Protein AF-G5GJP7-F1 (afdb_monomer)

pLDDT: mean 85.93, std 9.38, range [48.81, 93.12]

Radius of gyration: 11.36 Å; Cα contacts (8 Å, |Δi|>4): 53; chains: 1; bounding box: 25×21×31 Å

Structure (mmCIF, N/CA/C/O backbone):
data_AF-G5GJP7-F1
#
_entry.id   AF-G5GJP7-F1
#
loop_
_atom_site.group_PDB
_atom_site.id
_atom_site.type_symbol
_atom_site.label_atom_id
_atom_site.label_alt_id
_atom_site.label_comp_id
_atom_site.label_asym_id
_atom_site.label_entity_id
_atom_site.label_seq_id
_atom_site.pdbx_PDB_ins_code
_atom_site.Cartn_x
_atom_site.Cartn_y
_atom_site.Cartn_z
_atom_site.occupancy
_atom_site.B_iso_or_equiv
_atom_site.auth_seq_id
_atom_site.auth_comp_id
_atom_site.auth_asym_id
_atom_site.auth_atom_id
_atom_site.pdbx_PDB_model_num
ATOM 1 N N . MET A 1 1 ? -6.365 9.323 -2.991 1.00 82.25 1 MET A N 1
ATOM 2 C CA . MET A 1 1 ? -6.130 7.914 -2.602 1.00 82.25 1 MET A CA 1
ATOM 3 C C . MET A 1 1 ? -5.924 7.778 -1.095 1.00 82.25 1 MET A C 1
ATOM 5 O O . MET A 1 1 ? -6.778 7.168 -0.476 1.00 82.25 1 MET A O 1
ATOM 9 N N . ILE A 1 2 ? -4.879 8.372 -0.497 1.00 84.00 2 ILE A N 1
ATOM 10 C CA . ILE A 1 2 ? -4.561 8.202 0.942 1.00 84.00 2 ILE A CA 1
ATOM 11 C C . ILE A 1 2 ? -5.744 8.540 1.855 1.00 84.00 2 ILE A C 1
ATOM 13 O O . ILE A 1 2 ? -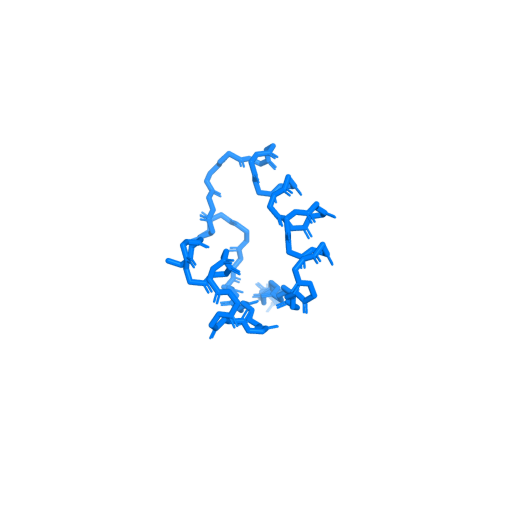6.151 7.702 2.646 1.00 84.00 2 ILE A O 1
ATOM 17 N N . LYS A 1 3 ? -6.392 9.689 1.646 1.00 87.62 3 LYS A N 1
ATOM 18 C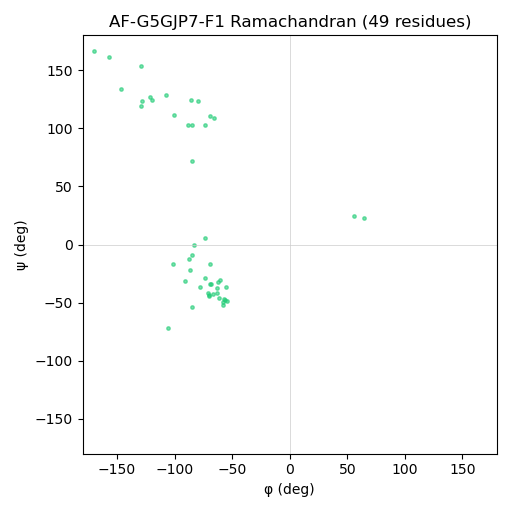 CA . LYS A 1 3 ? -7.587 10.074 2.412 1.00 87.62 3 LYS A CA 1
ATOM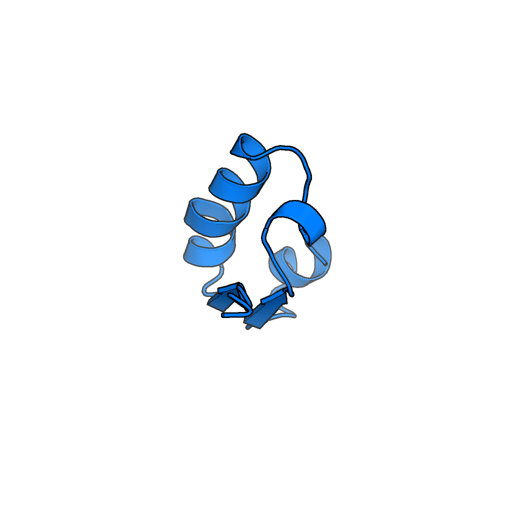 19 C C . LYS A 1 3 ? -8.717 9.030 2.361 1.00 87.62 3 LYS A C 1
ATOM 21 O O . LYS A 1 3 ? -9.380 8.781 3.354 1.00 87.62 3 LYS A O 1
ATOM 26 N N . ALA A 1 4 ? -8.911 8.366 1.219 1.00 86.69 4 ALA A N 1
ATOM 27 C CA . ALA A 1 4 ? -9.924 7.316 1.083 1.00 86.69 4 ALA A CA 1
ATOM 28 C C . ALA A 1 4 ? -9.525 6.017 1.808 1.00 86.69 4 ALA A C 1
ATOM 30 O O . ALA A 1 4 ? -10.395 5.280 2.260 1.00 86.69 4 ALA A O 1
ATOM 31 N N . VAL A 1 5 ? -8.223 5.747 1.936 1.00 86.75 5 VAL A N 1
ATOM 32 C CA . VAL A 1 5 ? -7.695 4.656 2.767 1.00 86.75 5 VAL A CA 1
ATOM 33 C C . VAL A 1 5 ? -7.864 4.982 4.253 1.00 86.75 5 VAL A C 1
ATOM 35 O O . VAL A 1 5 ? -8.298 4.132 5.022 1.00 86.75 5 VAL A O 1
ATOM 38 N N . GLU A 1 6 ? -7.603 6.225 4.661 1.00 86.12 6 GLU A N 1
ATOM 39 C CA . GLU A 1 6 ? -7.808 6.674 6.044 1.00 86.12 6 GLU A CA 1
ATOM 40 C C . GLU A 1 6 ? -9.281 6.608 6.465 1.00 86.12 6 GLU A C 1
ATOM 42 O O . GLU A 1 6 ? -9.574 6.130 7.565 1.00 86.12 6 GLU A O 1
ATOM 47 N N . GLU A 1 7 ? -10.186 7.008 5.564 1.00 92.44 7 GLU A N 1
ATOM 48 C CA . GLU A 1 7 ? -11.647 6.920 5.699 1.00 92.44 7 GLU A CA 1
ATOM 49 C C . GLU A 1 7 ? -12.196 5.481 5.557 1.00 92.44 7 GLU A C 1
ATOM 51 O O . GLU A 1 7 ? -13.412 5.302 5.544 1.00 92.44 7 GLU A O 1
ATOM 56 N N . ASN A 1 8 ? -11.339 4.455 5.439 1.00 87.94 8 ASN A N 1
ATOM 57 C CA . ASN A 1 8 ? -11.716 3.043 5.250 1.00 87.94 8 ASN A CA 1
ATOM 58 C C . ASN A 1 8 ? -12.623 2.774 4.029 1.00 87.94 8 ASN A C 1
ATOM 60 O O . ASN A 1 8 ? -13.345 1.781 3.978 1.00 87.94 8 ASN A O 1
ATOM 64 N N . LYS A 1 9 ? -12.581 3.638 3.011 1.00 91.62 9 LYS A N 1
ATOM 65 C CA . LYS A 1 9 ? -13.355 3.482 1.765 1.00 91.62 9 LYS A CA 1
ATOM 66 C C . LYS A 1 9 ? -12.660 2.596 0.732 1.00 91.62 9 LYS A C 1
ATOM 68 O O . LYS A 1 9 ? -13.246 2.284 -0.301 1.00 91.62 9 LYS A O 1
ATOM 73 N N . VAL A 1 10 ? -11.405 2.224 0.974 1.00 90.94 10 VAL A N 1
ATOM 74 C CA . VAL A 1 10 ? -10.580 1.438 0.052 1.00 90.94 10 VAL A CA 1
ATOM 75 C C . VAL A 1 10 ? -10.002 0.250 0.798 1.00 90.94 10 VAL A C 1
ATOM 77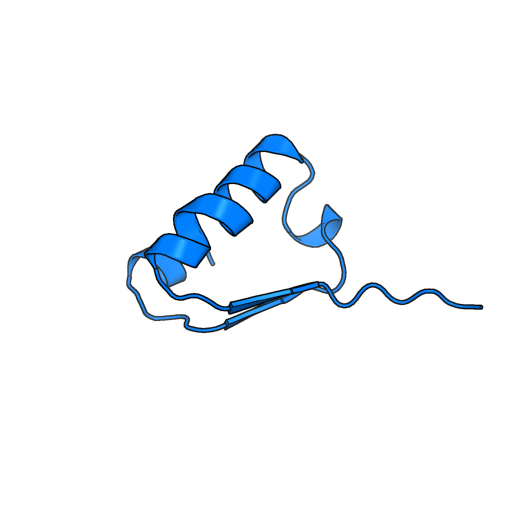 O O . VAL A 1 10 ? -9.290 0.432 1.774 1.00 90.94 10 VAL A O 1
ATOM 80 N N . SER A 1 11 ? -10.265 -0.956 0.301 1.00 91.12 11 SER A N 1
ATOM 81 C CA . SER A 1 11 ? -9.731 -2.211 0.846 1.00 91.12 11 SER A CA 1
ATOM 82 C C . SER A 1 11 ? -8.553 -2.763 0.042 1.00 91.12 11 SER A C 1
ATOM 84 O O . SER A 1 11 ? -7.835 -3.646 0.505 1.00 91.12 11 SER A O 1
ATOM 86 N N . THR A 1 12 ? -8.341 -2.295 -1.191 1.00 92.06 12 THR A N 1
ATOM 87 C CA . THR A 1 12 ? -7.266 -2.782 -2.063 1.00 92.06 12 THR A CA 1
ATOM 88 C C . THR A 1 12 ? -6.733 -1.664 -2.952 1.00 92.06 12 THR A C 1
ATOM 90 O O . THR A 1 12 ? -7.499 -0.930 -3.572 1.00 92.06 12 THR A O 1
ATOM 93 N N . VAL A 1 13 ? -5.408 -1.559 -3.037 1.00 90.69 13 VAL A N 1
ATOM 94 C CA . VAL A 1 13 ? -4.682 -0.620 -3.896 1.00 90.69 13 VAL 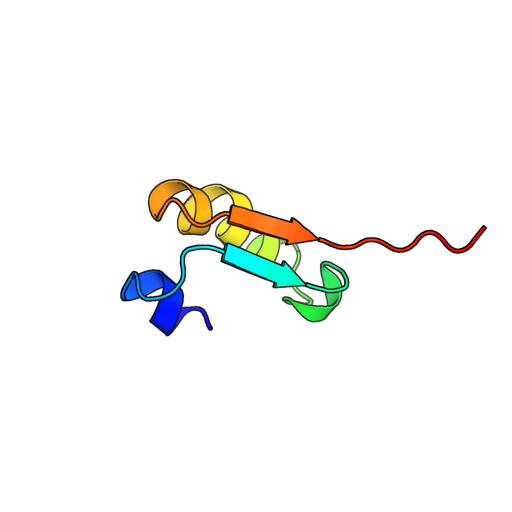A CA 1
ATOM 95 C C . VAL A 1 13 ? -3.812 -1.424 -4.856 1.00 90.69 13 VAL A C 1
ATOM 97 O O . VAL A 1 13 ? -2.996 -2.243 -4.434 1.00 90.69 13 VAL A O 1
ATOM 100 N N . ILE A 1 14 ? -3.982 -1.188 -6.156 1.00 91.25 14 ILE A N 1
ATOM 101 C CA . ILE A 1 14 ? -3.235 -1.870 -7.216 1.00 91.25 14 ILE A CA 1
ATOM 102 C C . ILE A 1 14 ? -2.500 -0.816 -8.031 1.00 91.25 14 ILE A C 1
ATOM 104 O O . ILE A 1 14 ? -3.112 0.133 -8.519 1.00 91.25 14 ILE A O 1
ATOM 108 N N . VAL A 1 15 ? -1.191 -0.987 -8.196 1.00 90.12 15 VAL A N 1
ATOM 109 C CA . VAL A 1 15 ? -0.348 -0.065 -8.964 1.00 90.12 15 VAL A CA 1
ATOM 110 C C . VAL A 1 15 ? 0.496 -0.808 -9.987 1.00 90.12 15 VAL A C 1
ATOM 112 O O . VAL A 1 15 ? 0.835 -1.979 -9.818 1.00 90.12 15 VAL A O 1
ATOM 115 N N . LYS A 1 16 ? 0.861 -0.113 -11.069 1.00 87.12 16 LYS A N 1
ATOM 116 C CA . LYS A 1 16 ? 1.684 -0.686 -12.140 1.00 87.12 16 LYS A CA 1
ATOM 117 C C . LYS A 1 16 ? 3.126 -0.951 -11.703 1.00 87.12 16 LYS A C 1
ATOM 119 O O . LYS A 1 16 ? 3.724 -1.907 -12.175 1.00 87.12 16 LYS A O 1
ATOM 124 N N . ASP A 1 17 ? 3.679 -0.118 -10.838 1.00 86.94 17 ASP A N 1
ATOM 125 C CA . ASP A 1 17 ? 4.967 -0.302 -10.174 1.00 86.94 17 ASP A CA 1
ATOM 126 C C . ASP A 1 17 ? 5.106 0.764 -9.078 1.00 86.94 17 ASP A C 1
ATOM 128 O O . ASP A 1 17 ? 4.328 1.721 -9.029 1.00 86.94 17 ASP A O 1
ATOM 132 N N . MET A 1 18 ? 6.082 0.583 -8.188 1.00 82.94 18 MET A N 1
ATOM 133 C CA . MET A 1 18 ? 6.252 1.425 -6.998 1.00 82.94 18 MET A CA 1
ATOM 134 C C . MET A 1 18 ? 6.531 2.885 -7.330 1.00 82.94 18 MET A C 1
ATOM 136 O O . MET A 1 18 ? 6.030 3.764 -6.638 1.00 82.94 18 MET A O 1
ATOM 140 N N . SER A 1 19 ? 7.219 3.162 -8.437 1.00 83.50 19 SER A N 1
ATOM 141 C CA . SER A 1 19 ? 7.551 4.531 -8.835 1.00 83.50 19 SER A CA 1
ATOM 142 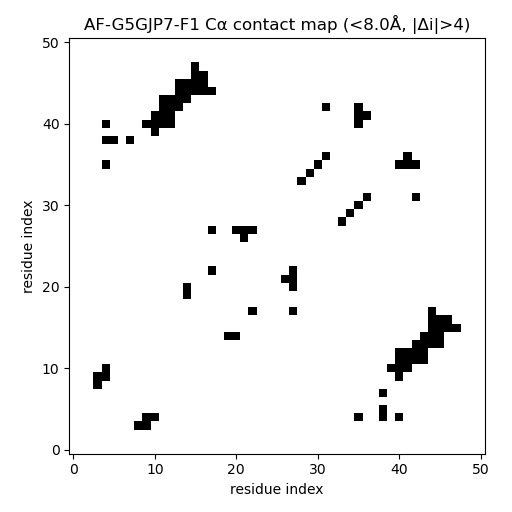C C . SER A 1 19 ? 6.328 5.346 -9.272 1.00 83.50 19 SER A C 1
ATOM 144 O O . SER A 1 19 ? 6.412 6.569 -9.360 1.00 83.50 19 SER A O 1
ATOM 146 N N . ARG A 1 20 ? 5.194 4.694 -9.582 1.00 83.75 20 ARG A N 1
ATOM 147 C CA . ARG A 1 20 ? 3.919 5.368 -9.909 1.00 83.75 20 ARG A CA 1
ATOM 148 C C . ARG A 1 20 ? 3.085 5.659 -8.663 1.00 83.75 20 ARG A C 1
ATOM 150 O O . ARG A 1 20 ? 2.105 6.389 -8.762 1.00 83.75 20 ARG A O 1
ATOM 157 N N . PHE A 1 21 ? 3.452 5.080 -7.523 1.00 86.06 21 PHE A N 1
ATOM 158 C CA . PHE A 1 21 ? 2.810 5.349 -6.245 1.00 86.06 21 PHE A CA 1
ATOM 159 C C . PHE A 1 21 ? 3.421 6.589 -5.584 1.00 86.06 21 PHE A C 1
ATOM 161 O O . PHE A 1 21 ? 2.701 7.536 -5.289 1.00 86.06 21 PHE A O 1
ATOM 168 N N . ASP A 1 22 ? 4.745 6.611 -5.427 1.00 86.19 22 ASP A N 1
ATOM 169 C CA . ASP A 1 22 ? 5.515 7.797 -5.045 1.00 86.19 22 ASP A CA 1
ATOM 170 C C . ASP A 1 22 ? 6.972 7.621 -5.518 1.00 86.19 22 ASP A C 1
ATOM 172 O O . ASP A 1 22 ? 7.411 6.507 -5.818 1.00 86.19 22 ASP A O 1
ATOM 176 N N . ARG A 1 23 ? 7.730 8.717 -5.605 1.00 86.44 23 ARG A N 1
ATOM 177 C CA . ARG A 1 23 ? 9.175 8.683 -5.895 1.00 86.44 23 ARG A CA 1
ATOM 178 C C . ARG A 1 23 ? 10.015 8.517 -4.633 1.00 86.44 23 ARG A C 1
ATOM 180 O O . ARG A 1 23 ? 11.164 8.093 -4.726 1.00 86.44 23 ARG A O 1
ATOM 187 N N . ASP A 1 24 ? 9.457 8.862 -3.478 1.00 90.50 24 ASP A N 1
ATOM 188 C CA . ASP A 1 24 ? 10.118 8.702 -2.189 1.00 90.50 24 ASP A CA 1
ATOM 189 C C . ASP A 1 24 ? 9.899 7.282 -1.646 1.00 90.50 24 ASP A C 1
ATOM 191 O O . ASP A 1 24 ? 8.838 6.948 -1.113 1.00 90.50 24 ASP A O 1
ATOM 195 N N . TYR A 1 25 ? 10.929 6.445 -1.773 1.00 83.75 25 TYR A N 1
ATOM 196 C CA . TYR A 1 25 ? 10.907 5.051 -1.332 1.00 83.75 25 TYR A CA 1
ATOM 197 C C . TYR A 1 25 ? 10.656 4.885 0.173 1.00 83.75 25 TYR A C 1
ATOM 199 O O . TYR A 1 25 ? 10.043 3.890 0.561 1.00 83.75 25 TYR A O 1
ATOM 207 N N . LEU A 1 26 ? 11.073 5.841 1.014 1.00 88.88 26 LEU A N 1
ATOM 208 C CA . LEU A 1 26 ? 10.826 5.780 2.459 1.00 88.88 26 LEU A CA 1
ATOM 209 C C . LEU A 1 26 ? 9.343 5.990 2.753 1.00 88.88 26 LEU A C 1
ATOM 211 O O . LEU A 1 26 ? 8.744 5.242 3.526 1.00 88.88 26 LEU A O 1
ATOM 215 N N . LYS A 1 27 ? 8.727 6.963 2.074 1.00 90.31 27 LYS A N 1
ATOM 216 C CA . LYS A 1 27 ? 7.279 7.184 2.143 1.00 90.31 27 LYS A CA 1
ATOM 217 C C . LYS A 1 27 ? 6.499 5.983 1.636 1.00 90.31 27 LYS A C 1
ATOM 219 O O . LYS A 1 27 ? 5.542 5.575 2.288 1.00 90.31 27 LYS A O 1
ATOM 224 N N . VAL A 1 28 ? 6.894 5.412 0.495 1.00 88.88 28 VAL A N 1
ATOM 225 C CA . VAL A 1 28 ? 6.231 4.214 -0.043 1.00 88.88 28 VAL A CA 1
ATOM 226 C C . VAL A 1 28 ? 6.280 3.080 0.973 1.00 88.88 28 VAL A C 1
ATOM 228 O O . VAL A 1 28 ? 5.229 2.531 1.287 1.00 88.88 28 VAL A O 1
ATOM 231 N N . GLY A 1 29 ? 7.458 2.791 1.536 1.00 88.19 29 GLY A N 1
ATOM 232 C CA . GLY A 1 29 ? 7.617 1.768 2.570 1.00 88.19 29 GLY A CA 1
ATOM 233 C C . GLY A 1 29 ? 6.729 2.026 3.787 1.00 88.19 29 GLY A C 1
ATOM 234 O O . GLY A 1 29 ? 5.981 1.141 4.193 1.00 88.19 29 GLY A O 1
ATOM 235 N N . PHE A 1 30 ? 6.711 3.261 4.302 1.00 91.56 30 PHE A N 1
ATOM 236 C CA . PHE A 1 30 ? 5.837 3.650 5.413 1.00 91.56 30 PHE A CA 1
ATOM 237 C C . PHE A 1 30 ? 4.356 3.381 5.105 1.00 91.56 30 PHE A C 1
ATOM 239 O O . PHE A 1 30 ? 3.645 2.773 5.907 1.00 91.56 30 PHE A O 1
ATOM 246 N N . TYR A 1 31 ? 3.880 3.783 3.924 1.00 90.25 31 TYR A N 1
ATOM 247 C CA . TYR A 1 3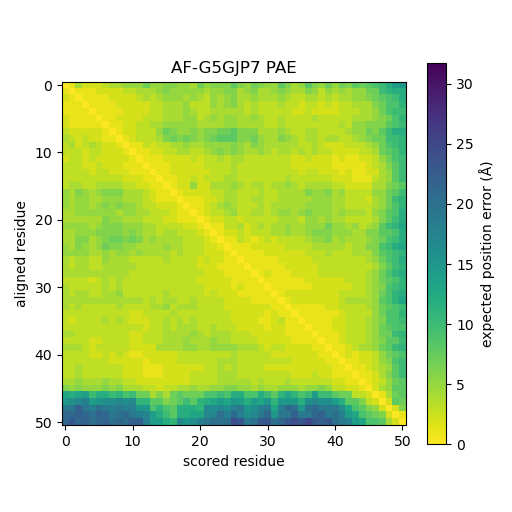1 ? 2.486 3.569 3.547 1.00 90.25 31 TYR A CA 1
ATOM 248 C C . TYR A 1 31 ? 2.145 2.092 3.375 1.00 90.25 31 TYR A C 1
ATOM 250 O O . TYR A 1 31 ? 1.087 1.663 3.830 1.00 90.25 31 TYR A O 1
ATOM 258 N N . THR A 1 32 ? 3.013 1.304 2.741 1.00 88.56 32 THR A N 1
ATOM 259 C CA . THR A 1 32 ? 2.712 -0.099 2.444 1.00 88.56 32 THR A CA 1
ATOM 260 C C . THR A 1 32 ? 2.873 -1.016 3.645 1.00 88.56 32 THR A C 1
ATOM 262 O O . THR A 1 32 ? 2.099 -1.960 3.790 1.00 88.56 32 THR A O 1
ATOM 265 N N . GLU A 1 33 ? 3.862 -0.757 4.498 1.00 88.50 33 GLU A N 1
ATOM 266 C CA . GLU A 1 33 ? 4.193 -1.638 5.620 1.00 88.50 33 GLU A CA 1
ATOM 267 C C . GLU A 1 33 ? 3.460 -1.273 6.909 1.00 88.50 33 GLU A C 1
ATOM 269 O O . GLU A 1 33 ? 3.136 -2.175 7.685 1.00 88.50 33 GLU A O 1
ATOM 274 N N . ILE A 1 34 ? 3.169 0.016 7.123 1.00 91.69 34 ILE A N 1
ATOM 275 C CA . ILE A 1 34 ? 2.516 0.513 8.340 1.00 91.69 34 ILE A CA 1
ATOM 276 C C . ILE A 1 34 ? 1.064 0.873 8.033 1.00 91.69 34 ILE A C 1
ATOM 278 O O . ILE A 1 34 ? 0.165 0.116 8.396 1.00 91.69 34 ILE A O 1
ATOM 282 N N . LEU A 1 35 ? 0.823 1.963 7.292 1.00 90.25 35 LEU A N 1
ATOM 283 C C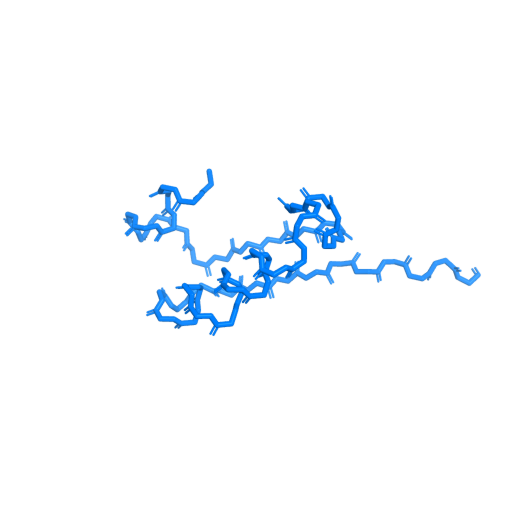A . LEU A 1 35 ? -0.528 2.520 7.122 1.00 90.25 35 LEU A CA 1
ATOM 284 C C . LEU A 1 35 ? -1.513 1.500 6.527 1.00 90.25 35 LEU A C 1
ATOM 286 O O . LEU A 1 35 ? -2.598 1.278 7.061 1.00 90.25 35 LEU A O 1
ATOM 290 N N . PHE A 1 36 ? -1.153 0.876 5.404 1.00 90.38 36 PHE A N 1
ATOM 291 C CA . PHE A 1 36 ? -2.028 -0.074 4.719 1.00 90.38 36 PHE A CA 1
ATOM 292 C C . PHE A 1 36 ? -2.227 -1.348 5.531 1.00 90.38 36 PHE A C 1
ATOM 294 O O . PHE A 1 36 ? -3.326 -1.893 5.534 1.00 90.38 36 PHE A O 1
ATOM 301 N N . LYS A 1 37 ? -1.211 -1.787 6.277 1.00 87.94 37 LYS A N 1
ATOM 302 C CA . LYS A 1 37 ? -1.302 -2.974 7.125 1.00 87.94 37 LYS A CA 1
ATOM 303 C C . LYS A 1 37 ? -2.221 -2.740 8.325 1.00 87.94 37 LYS A C 1
ATOM 305 O O . LYS A 1 37 ? -3.086 -3.571 8.583 1.00 87.94 37 LYS A O 1
ATOM 310 N N . GLU A 1 38 ? -2.097 -1.592 8.992 1.00 91.94 38 GLU A N 1
ATOM 311 C CA . GLU A 1 38 ? -2.986 -1.189 10.091 1.00 91.94 38 GLU A CA 1
ATOM 312 C C . GLU A 1 38 ? -4.436 -1.016 9.631 1.00 91.94 38 GLU A C 1
ATOM 314 O O . GLU A 1 38 ? -5.368 -1.393 10.337 1.00 91.94 38 GLU A O 1
ATOM 319 N N . LYS A 1 39 ? -4.638 -0.482 8.423 1.00 90.00 39 LYS A N 1
ATOM 320 C CA . LYS A 1 39 ? -5.969 -0.289 7.830 1.00 90.00 39 LYS A CA 1
ATOM 321 C C . LYS A 1 39 ? -6.529 -1.544 7.148 1.00 90.00 39 LYS A C 1
ATOM 323 O O . LYS A 1 39 ? -7.631 -1.495 6.611 1.00 90.00 39 LYS A O 1
ATOM 328 N N . GLY A 1 40 ? -5.792 -2.658 7.132 1.00 91.88 40 GLY A N 1
ATOM 329 C CA . GLY A 1 40 ? -6.208 -3.893 6.456 1.00 91.88 40 GLY A CA 1
ATOM 330 C C . GLY A 1 40 ? -6.332 -3.762 4.930 1.00 91.88 40 GLY A C 1
ATOM 331 O O . GLY A 1 40 ? -7.050 -4.532 4.293 1.00 91.88 40 GLY A O 1
ATOM 332 N N . VAL A 1 41 ? -5.649 -2.787 4.330 1.00 93.12 41 VAL A N 1
ATOM 333 C CA . VAL A 1 41 ? -5.658 -2.529 2.890 1.00 93.12 41 VAL A CA 1
ATOM 334 C C . VAL A 1 41 ? -4.621 -3.398 2.194 1.00 93.12 41 VAL A C 1
ATOM 336 O O . VAL A 1 41 ? -3.427 -3.347 2.483 1.00 93.12 41 VAL A O 1
ATOM 339 N N . ARG A 1 42 ? -5.066 -4.177 1.209 1.00 91.38 42 ARG A N 1
ATOM 340 C CA . ARG A 1 42 ? -4.177 -5.009 0.399 1.00 91.38 42 ARG A CA 1
ATOM 341 C C . ARG A 1 42 ? -3.492 -4.170 -0.674 1.00 91.38 42 ARG A C 1
ATOM 343 O O . ARG A 1 42 ? -4.159 -3.572 -1.512 1.00 91.38 42 ARG A O 1
ATOM 350 N N . PHE A 1 43 ? -2.166 -4.173 -0.697 1.00 90.94 43 PHE A N 1
ATOM 351 C CA . PHE A 1 43 ? -1.386 -3.445 -1.695 1.00 90.94 43 PHE A CA 1
ATOM 352 C C . PHE A 1 43 ? -0.733 -4.401 -2.703 1.00 90.94 43 PHE A C 1
ATOM 354 O O . PHE A 1 43 ? -0.086 -5.371 -2.310 1.00 90.94 43 PHE A O 1
ATOM 361 N N . ILE A 1 44 ? -0.921 -4.157 -4.005 1.00 89.81 44 ILE A N 1
ATOM 362 C CA . ILE A 1 44 ? -0.436 -5.025 -5.090 1.00 89.81 44 ILE A CA 1
ATOM 363 C C . ILE A 1 44 ? 0.333 -4.197 -6.124 1.00 89.81 44 ILE A C 1
ATOM 365 O O . ILE A 1 44 ? -0.224 -3.328 -6.793 1.00 89.81 44 ILE A O 1
ATOM 369 N N . ALA A 1 45 ? 1.612 -4.526 -6.301 1.00 89.00 45 ALA A N 1
ATOM 370 C CA . ALA A 1 45 ? 2.488 -3.940 -7.309 1.00 89.00 45 ALA A CA 1
ATOM 371 C C . ALA A 1 45 ? 2.623 -4.876 -8.518 1.00 89.00 45 ALA A C 1
ATOM 373 O O . ALA A 1 45 ? 3.259 -5.926 -8.421 1.00 89.00 45 ALA A O 1
ATOM 374 N N . ILE A 1 46 ? 2.077 -4.509 -9.678 1.00 88.38 46 ILE A N 1
ATOM 375 C CA . ILE A 1 46 ? 2.168 -5.334 -10.893 1.00 88.38 46 ILE A CA 1
ATOM 376 C C . ILE A 1 46 ? 3.484 -5.064 -11.628 1.00 88.38 46 ILE A C 1
ATOM 378 O O . ILE A 1 46 ? 3.502 -4.474 -12.713 1.00 88.38 46 ILE A O 1
ATOM 382 N N . ASN A 1 47 ? 4.605 -5.531 -11.079 1.00 78.62 47 ASN A N 1
ATOM 383 C CA . ASN A 1 47 ? 5.878 -5.444 -11.786 1.00 78.62 47 ASN A CA 1
ATOM 384 C C . ASN A 1 47 ? 5.843 -6.336 -13.044 1.00 78.62 47 ASN A C 1
ATOM 386 O O . ASN A 1 47 ? 5.841 -7.562 -12.954 1.00 78.62 47 ASN A O 1
ATOM 390 N N . LYS A 1 48 ? 5.795 -5.717 -14.231 1.00 61.28 48 LYS A N 1
ATOM 391 C CA . LYS A 1 48 ? 5.952 -6.444 -15.496 1.00 61.28 48 LYS A CA 1
ATOM 392 C C . LYS A 1 48 ? 7.445 -6.488 -15.808 1.00 61.28 48 LYS A C 1
ATOM 394 O O . LYS A 1 48 ? 7.986 -5.502 -16.296 1.00 61.28 48 LYS A O 1
ATOM 399 N N . ARG A 1 49 ? 8.087 -7.635 -15.573 1.00 59.62 49 ARG A N 1
ATOM 400 C CA . ARG A 1 49 ? 9.311 -7.999 -16.296 1.00 59.62 49 ARG A CA 1
ATOM 401 C C . ARG A 1 49 ? 8.890 -8.381 -17.715 1.00 59.62 49 ARG A C 1
ATOM 403 O O . ARG A 1 49 ? 8.345 -9.462 -17.906 1.00 59.62 49 ARG A O 1
ATOM 410 N N . ASN A 1 50 ? 9.105 -7.494 -18.685 1.00 53.62 50 ASN A N 1
ATOM 411 C CA . ASN A 1 50 ? 9.211 -7.935 -20.074 1.00 53.62 50 ASN A CA 1
ATOM 412 C C . ASN A 1 50 ? 10.525 -8.723 -20.157 1.00 53.62 50 ASN A C 1
ATOM 414 O O . ASN A 1 50 ? 11.590 -8.147 -19.935 1.00 53.62 50 ASN A O 1
ATOM 418 N N . ARG A 1 51 ? 10.427 -10.040 -20.344 1.00 48.81 51 ARG A N 1
ATOM 419 C CA . ARG A 1 51 ? 11.514 -10.824 -20.932 1.00 48.81 51 ARG A CA 1
ATOM 420 C C . ARG A 1 51 ? 11.437 -10.676 -22.442 1.00 48.81 51 ARG A C 1
ATOM 422 O O . ARG A 1 51 ? 10.292 -10.554 -22.933 1.00 48.81 51 ARG A O 1
#

Organism: NCBI:txid679200

Solvent-accessible surface area (backbone atoms only — not comparable to full-atom values): 3165 Å² total; per-residue (Å²): 109,70,68,42,42,75,71,64,74,42,60,67,49,78,41,66,34,68,71,79,76,42,84,51,64,68,59,45,46,47,43,61,67,45,55,25,52,78,65,64,29,47,78,45,65,53,72,77,80,84,126

Secondary structure (DSSP, 8-state):
-HHHHHTT--SEEEES-GGGT-S-HHHHHHIIIIIHHHTT-EEEE------

Near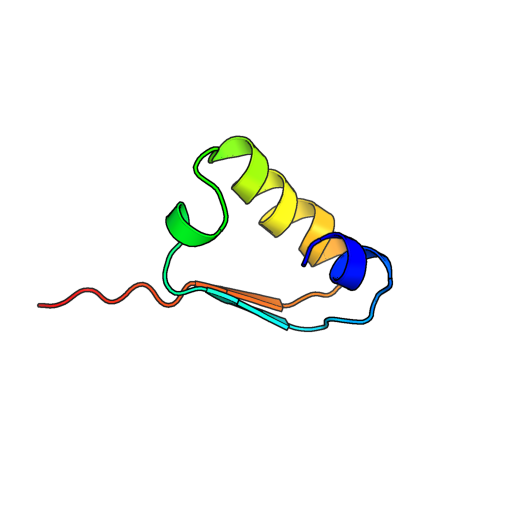est PDB structures (foldseek):
  3bvp-assembly1_B-2  TM=8.601E-01  e=2.716E-02  unclassified
  3bvp-assembly1_A-2  TM=8.677E-01  e=4.822E-02  unclassified
  2f46-assembly2_B  TM=4.400E-01  e=7.905E-01  Neisseria meningitidis Z2491

Foldseek 3Di:
DLVCLVVLVAQEAEEQAQVVVDVDPVVSCCCQVPSCVVSNHHYYHNDDDDD

InterPro domains:
  IPR006119 Resolvase, N-terminal catalytic domain [PF00239] (1-48)
  IPR036162 Resolvase-like, N-terminal catalytic domain superfamily [G3DSA:3.40.50.1390] (1-50)
  IPR036162 Resolvase-like, N-terminal catalytic domain superfamily [SSF53041] (1-47)

Sequence (51 aa):
MIKAVEENKVSTVIVKDMSRFDRDYLKVGFYTEILFKEKGVRFIAINKRNR

Mean predicted aligned error: 4.55 Å